Protein AF-A0A843L339-F1 (afdb_monomer_lite)

pLDDT: mean 87.57, std 15.65, range [50.31, 98.69]

Foldseek 3Di:
DCLVLQPPPPRHPNVLVVLVVLLVVLQVQLVVLVVCCVVVNDPNVSNVVSVVVSVVSCVVSVVRVVVNVD

Sequence (70 aa):
MLENITYFQILGKPLTMYIGIITLVLLIIAAITAYLGKRGEISLKWHTRFGISSLVGALIHGILSMLTYF

Radius of gyration: 15.34 Å; chains: 1; bounding box: 31×16×46 Å

Structure (mmCIF, N/CA/C/O backbone):
data_AF-A0A843L339-F1
#
_entry.id   AF-A0A843L339-F1
#
loop_
_atom_site.group_PDB
_atom_site.id
_atom_site.type_symbol
_atom_site.label_atom_id
_atom_site.label_alt_id
_atom_site.label_comp_id
_atom_site.label_asym_id
_atom_site.label_entity_id
_atom_site.label_seq_id
_atom_site.pdbx_PDB_ins_code
_atom_site.Cartn_x
_atom_site.Cartn_y
_atom_site.Cartn_z
_atom_site.occupancy
_atom_site.B_iso_or_equiv
_atom_site.auth_seq_id
_atom_site.auth_comp_id
_atom_site.auth_asym_id
_atom_site.auth_atom_id
_atom_site.pdbx_PDB_model_num
ATOM 1 N N . MET A 1 1 ? -14.401 -1.251 26.330 1.00 51.78 1 MET A N 1
ATOM 2 C CA . MET A 1 1 ? -14.542 0.206 26.043 1.00 51.78 1 MET A CA 1
ATOM 3 C C . MET A 1 1 ? -14.326 0.552 24.565 1.00 51.78 1 MET A C 1
ATOM 5 O O . MET A 1 1 ? -14.998 1.454 24.084 1.00 51.78 1 MET A O 1
ATOM 9 N N . LEU A 1 2 ? -13.447 -0.158 23.837 1.00 53.41 2 LEU A N 1
ATOM 10 C CA . LEU A 1 2 ? -13.260 0.005 22.382 1.00 53.41 2 LEU A CA 1
ATOM 11 C C . LEU A 1 2 ? -14.400 -0.598 21.536 1.00 53.41 2 LEU A C 1
ATOM 13 O O . LEU A 1 2 ? -14.634 -0.128 20.427 1.00 53.41 2 LEU A O 1
ATOM 17 N N . GLU A 1 3 ? -15.163 -1.553 22.078 1.00 52.59 3 GLU A N 1
ATOM 18 C CA . GLU A 1 3 ? -16.330 -2.162 21.413 1.00 52.59 3 GLU A CA 1
ATOM 19 C C . GLU A 1 3 ? -17.355 -1.131 20.910 1.00 52.59 3 GLU A C 1
ATOM 21 O O . GLU A 1 3 ? -17.915 -1.288 19.826 1.00 52.59 3 GLU A O 1
ATOM 26 N N . ASN A 1 4 ? -17.542 -0.016 21.625 1.00 53.38 4 ASN A N 1
ATOM 27 C CA . ASN A 1 4 ? -18.489 1.034 21.233 1.00 53.38 4 ASN A CA 1
ATOM 28 C C . ASN A 1 4 ? -18.072 1.786 19.957 1.00 53.38 4 ASN A C 1
ATOM 30 O O . ASN A 1 4 ? -18.931 2.345 19.279 1.00 53.38 4 ASN A O 1
ATOM 34 N N . ILE A 1 5 ? -16.783 1.780 19.591 1.00 58.19 5 ILE A N 1
ATOM 35 C CA . ILE A 1 5 ? -16.282 2.428 18.364 1.00 58.19 5 ILE A CA 1
ATOM 36 C C . ILE A 1 5 ? -16.807 1.686 17.123 1.00 58.19 5 ILE A C 1
ATOM 38 O O . ILE A 1 5 ? -17.103 2.307 16.101 1.00 58.19 5 ILE A O 1
ATOM 42 N N . THR A 1 6 ? -17.025 0.370 17.240 1.00 50.31 6 THR A N 1
ATOM 43 C CA . THR A 1 6 ? -17.492 -0.494 16.143 1.00 50.31 6 THR A CA 1
ATOM 44 C C . THR A 1 6 ? -18.949 -0.248 15.722 1.00 50.31 6 THR A C 1
ATOM 46 O O . THR A 1 6 ? -19.345 -0.641 14.620 1.00 50.31 6 THR A O 1
ATOM 49 N N . TYR A 1 7 ? -19.719 0.461 16.556 1.00 57.06 7 TYR A N 1
ATOM 50 C CA . TYR A 1 7 ? -21.117 0.830 16.312 1.00 57.06 7 TYR A CA 1
ATOM 51 C C . TYR A 1 7 ? -21.302 2.279 15.847 1.00 57.06 7 TYR A C 1
ATOM 53 O O . TYR A 1 7 ? -22.417 2.668 15.495 1.00 57.06 7 TYR A O 1
ATOM 61 N N . PHE A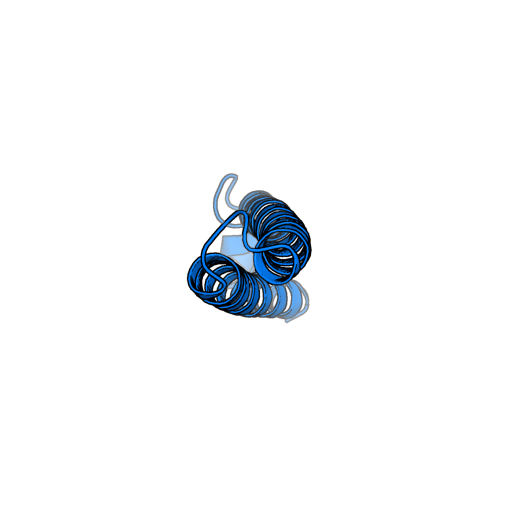 1 8 ? -20.236 3.087 15.796 1.00 59.38 8 PHE A N 1
ATOM 62 C CA . PHE A 1 8 ? -20.336 4.395 15.154 1.00 59.38 8 PHE A CA 1
ATOM 63 C C . PHE A 1 8 ? -20.608 4.198 13.665 1.00 59.38 8 PHE A C 1
ATOM 65 O O . PHE A 1 8 ? -19.894 3.458 12.985 1.00 59.38 8 PHE A O 1
ATOM 72 N N . GLN A 1 9 ? -21.600 4.928 13.147 1.00 57.84 9 GLN A N 1
ATOM 73 C CA . GLN A 1 9 ? -22.008 4.893 11.736 1.00 57.84 9 GLN A CA 1
ATOM 74 C C . GLN A 1 9 ? -20.866 5.175 10.748 1.00 57.84 9 GLN A C 1
ATOM 76 O O . GLN A 1 9 ? -21.007 4.911 9.558 1.00 57.84 9 GLN A O 1
ATOM 81 N N . ILE A 1 10 ? -19.741 5.705 11.231 1.00 60.53 10 ILE A N 1
ATOM 82 C CA . ILE A 1 10 ? -18.563 6.003 10.423 1.00 60.53 10 ILE A CA 1
ATOM 83 C C . ILE A 1 10 ? -17.377 5.136 10.843 1.00 60.53 10 ILE A C 1
ATOM 85 O O . ILE A 1 10 ? -16.811 4.487 9.979 1.00 60.53 10 ILE A O 1
ATOM 89 N N . LEU A 1 11 ? -17.016 5.088 12.133 1.00 58.72 11 LEU A N 1
ATOM 90 C CA . LEU A 1 11 ? -15.734 4.540 12.619 1.00 58.72 11 LEU A CA 1
ATOM 91 C C . LEU A 1 11 ? -15.709 3.019 12.859 1.00 58.72 11 LEU A C 1
ATOM 93 O O . LEU A 1 11 ? -14.652 2.474 13.168 1.00 58.72 11 LEU A O 1
ATOM 97 N N . GLY A 1 12 ? -16.846 2.338 12.715 1.00 64.56 12 GLY A N 1
ATOM 98 C CA . GLY A 1 12 ? -16.971 0.911 12.992 1.00 64.56 12 GLY A CA 1
ATOM 99 C C . GLY A 1 12 ? -16.910 0.002 11.767 1.00 64.56 12 GLY A C 1
ATOM 100 O O . GLY A 1 12 ? -16.011 0.121 10.936 1.00 64.56 12 GLY A O 1
ATOM 101 N N . LYS A 1 13 ? -17.897 -0.897 11.619 1.00 66.31 13 LYS A N 1
ATOM 102 C CA . LYS A 1 13 ? -18.033 -1.761 10.422 1.00 66.31 13 LYS A CA 1
ATOM 103 C C . LYS A 1 13 ? -17.897 -0.997 9.089 1.00 66.31 13 LYS A C 1
ATOM 105 O O . LYS A 1 13 ? -17.231 -1.522 8.195 1.00 66.31 13 LYS A O 1
ATOM 110 N N . PRO A 1 14 ? -18.451 0.226 8.939 1.00 78.62 14 PRO A N 1
ATOM 111 C CA . PRO A 1 14 ? -18.291 1.005 7.714 1.00 78.62 14 PRO A CA 1
ATOM 112 C C . PRO A 1 14 ? -16.833 1.395 7.448 1.00 78.62 14 PRO A C 1
ATOM 114 O O . PRO A 1 14 ? -16.358 1.182 6.336 1.00 78.62 14 PRO A O 1
ATOM 117 N N . LEU A 1 15 ? -16.088 1.872 8.455 1.00 83.81 15 LEU A N 1
ATOM 118 C CA . LEU A 1 15 ? -14.669 2.214 8.301 1.00 83.81 15 LEU A CA 1
ATOM 119 C C . LEU A 1 15 ? -13.840 0.996 7.900 1.00 83.81 15 LEU A C 1
ATOM 121 O O . LEU A 1 15 ? -13.076 1.069 6.940 1.00 83.81 15 LEU A O 1
ATOM 125 N N . THR A 1 16 ? -14.010 -0.130 8.597 1.00 88.50 16 THR A N 1
ATOM 126 C CA . THR A 1 16 ? -13.280 -1.367 8.290 1.00 88.50 16 THR A CA 1
ATOM 127 C C . THR A 1 16 ? -13.549 -1.824 6.856 1.00 88.50 16 THR A C 1
ATOM 129 O O . THR A 1 16 ? -12.609 -2.199 6.151 1.00 88.50 16 THR A O 1
ATOM 132 N N . MET A 1 17 ? -14.803 -1.730 6.396 1.00 88.8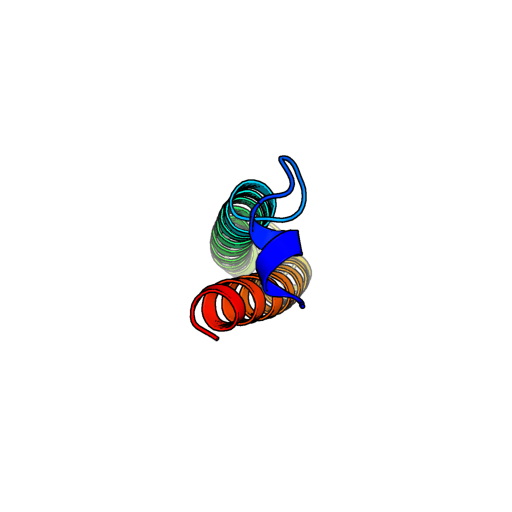1 17 MET A N 1
ATOM 133 C CA . MET A 1 17 ? -15.186 -2.033 5.017 1.00 88.81 17 MET A CA 1
ATOM 134 C C . MET A 1 17 ? -14.546 -1.061 4.018 1.00 88.81 17 MET A C 1
ATOM 136 O O . MET A 1 17 ? -13.941 -1.509 3.047 1.00 88.81 17 MET A O 1
ATOM 140 N N . TYR A 1 18 ? -14.625 0.253 4.254 1.00 91.00 18 TYR A N 1
ATOM 141 C CA . TYR A 1 18 ? -14.038 1.254 3.360 1.00 91.00 18 TYR A CA 1
ATOM 142 C C . TYR A 1 18 ? -12.518 1.112 3.255 1.00 91.00 18 TYR A C 1
ATOM 144 O O . TYR A 1 18 ? -11.985 1.134 2.147 1.00 91.00 18 TYR A O 1
ATOM 152 N N . ILE A 1 19 ? -11.819 0.891 4.373 1.00 94.19 19 ILE A N 1
ATOM 153 C CA . ILE A 1 19 ? -10.372 0.636 4.364 1.00 94.19 19 ILE A CA 1
ATOM 154 C C . ILE A 1 19 ? -10.069 -0.658 3.604 1.00 94.19 19 ILE A C 1
ATOM 156 O O . ILE A 1 19 ? -9.125 -0.682 2.815 1.00 94.19 19 ILE A O 1
ATOM 160 N N . GLY A 1 20 ? -10.879 -1.708 3.772 1.00 95.62 20 GLY A N 1
ATOM 161 C CA . GLY A 1 20 ? -10.742 -2.954 3.014 1.00 95.62 20 GLY A CA 1
ATOM 162 C C . GLY A 1 20 ? -10.876 -2.743 1.502 1.00 95.62 20 GLY A C 1
ATOM 163 O O . GLY A 1 20 ? -10.009 -3.169 0.742 1.00 95.62 20 GLY A O 1
ATOM 164 N N . ILE A 1 21 ? -11.908 -2.014 1.062 1.00 96.44 21 ILE A N 1
ATOM 165 C CA . ILE A 1 21 ? -12.135 -1.690 -0.356 1.00 96.44 21 ILE A CA 1
ATOM 166 C C . ILE A 1 21 ? -10.975 -0.859 -0.916 1.00 96.44 21 ILE A C 1
ATOM 168 O O . ILE A 1 21 ? -10.428 -1.202 -1.962 1.00 96.44 21 ILE A O 1
ATOM 172 N N . ILE A 1 22 ? -10.559 0.202 -0.217 1.00 97.38 22 ILE A N 1
ATOM 173 C CA . ILE A 1 22 ? -9.437 1.054 -0.642 1.00 97.38 22 ILE A CA 1
ATOM 174 C C . ILE A 1 22 ? -8.153 0.228 -0.749 1.00 97.38 22 ILE A C 1
ATOM 176 O O . ILE A 1 22 ? -7.428 0.338 -1.736 1.00 97.38 22 ILE A O 1
ATOM 180 N N . THR A 1 23 ? -7.892 -0.635 0.232 1.00 98.12 23 THR A N 1
ATOM 181 C CA . THR A 1 23 ? -6.728 -1.528 0.240 1.00 98.12 23 THR A CA 1
ATOM 182 C C . THR A 1 23 ? -6.740 -2.467 -0.962 1.00 98.12 23 THR A C 1
ATOM 184 O O . THR A 1 23 ? -5.726 -2.596 -1.645 1.00 98.12 23 THR A O 1
ATOM 187 N N . LEU A 1 24 ? -7.886 -3.078 -1.269 1.00 98.12 24 LEU A N 1
ATOM 188 C CA . LEU A 1 24 ? -8.032 -3.960 -2.424 1.00 98.12 24 LEU A CA 1
ATOM 189 C C . LEU A 1 24 ? -7.795 -3.212 -3.743 1.00 98.12 24 LEU A C 1
ATOM 191 O O . LEU A 1 24 ? -7.084 -3.709 -4.614 1.00 98.12 24 LEU A O 1
ATOM 195 N N . VAL A 1 25 ? -8.336 -1.999 -3.882 1.00 98.50 25 VAL A N 1
ATOM 196 C CA . VAL A 1 25 ? -8.109 -1.155 -5.064 1.00 98.50 25 VAL A CA 1
ATOM 197 C C . VAL A 1 25 ? -6.626 -0.802 -5.205 1.00 98.50 25 VAL A C 1
ATOM 199 O O . VAL A 1 25 ? -6.070 -0.940 -6.294 1.00 98.50 25 VAL A O 1
ATOM 202 N N . LEU A 1 26 ? -5.956 -0.410 -4.117 1.00 98.31 26 LEU A N 1
ATOM 203 C CA . LEU A 1 26 ? -4.517 -0.128 -4.124 1.00 98.31 26 LEU A CA 1
ATOM 204 C C . LEU A 1 26 ? -3.698 -1.357 -4.530 1.00 98.31 26 LEU A C 1
ATOM 206 O O . LEU A 1 26 ? -2.754 -1.218 -5.308 1.00 98.31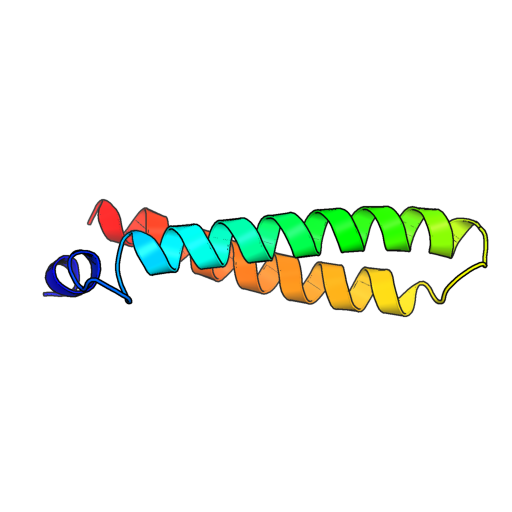 26 LEU A O 1
ATOM 210 N N . LEU A 1 27 ? -4.072 -2.551 -4.064 1.00 98.44 27 LEU A N 1
ATOM 211 C CA . LEU A 1 27 ? -3.417 -3.803 -4.440 1.00 98.44 27 LEU A CA 1
ATOM 212 C C . LEU A 1 27 ? -3.572 -4.101 -5.938 1.00 98.44 27 LEU A C 1
ATOM 214 O O . LEU A 1 27 ? -2.594 -4.445 -6.604 1.00 98.44 27 LEU A O 1
ATOM 218 N N . ILE A 1 28 ? -4.778 -3.926 -6.486 1.00 98.69 28 ILE A N 1
ATOM 219 C CA . ILE A 1 28 ? -5.044 -4.099 -7.921 1.00 98.69 28 ILE A CA 1
ATOM 220 C C . ILE A 1 28 ? -4.208 -3.105 -8.735 1.00 98.69 28 ILE A C 1
ATOM 222 O O . ILE A 1 28 ? -3.545 -3.495 -9.696 1.00 98.69 28 ILE A O 1
ATOM 226 N N . ILE A 1 29 ? -4.164 -1.834 -8.326 1.00 98.25 29 ILE A N 1
ATOM 227 C CA . ILE A 1 29 ? -3.333 -0.816 -8.980 1.00 98.25 29 ILE A CA 1
ATOM 228 C C . ILE A 1 29 ? -1.845 -1.180 -8.872 1.00 98.25 29 ILE A C 1
ATOM 230 O O . ILE A 1 29 ? -1.109 -1.043 -9.850 1.00 98.25 29 ILE A O 1
ATOM 234 N N . ALA A 1 30 ? -1.380 -1.691 -7.730 1.00 98.31 30 ALA A N 1
ATOM 235 C CA . ALA A 1 30 ? -0.006 -2.163 -7.568 1.00 98.31 30 ALA A CA 1
ATO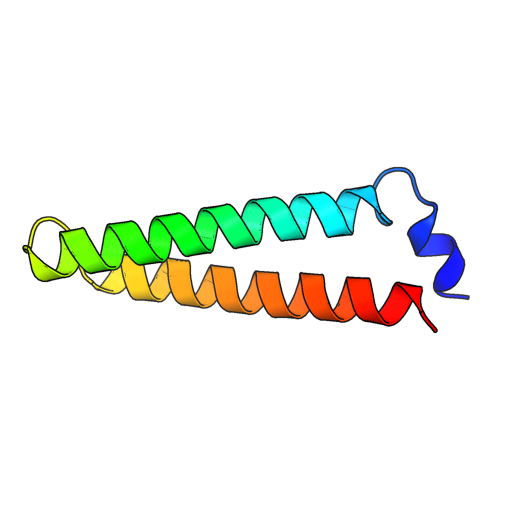M 236 C C . ALA A 1 30 ? 0.318 -3.313 -8.542 1.00 98.31 30 ALA A C 1
ATOM 238 O O . ALA A 1 30 ? 1.403 -3.328 -9.126 1.00 98.31 30 ALA A O 1
ATOM 239 N N . ALA A 1 31 ? -0.615 -4.240 -8.776 1.00 98.31 31 ALA A N 1
ATOM 240 C CA . ALA A 1 31 ? -0.449 -5.325 -9.743 1.00 98.31 31 ALA A CA 1
ATOM 241 C C . ALA A 1 31 ? -0.413 -4.812 -11.195 1.00 98.31 31 ALA A C 1
ATOM 243 O O . ALA A 1 31 ? 0.488 -5.173 -11.957 1.00 98.31 31 ALA A O 1
ATOM 244 N N . ILE A 1 32 ? -1.336 -3.916 -11.563 1.00 98.31 32 ILE A N 1
ATOM 245 C CA . ILE A 1 32 ? -1.366 -3.275 -12.888 1.00 98.31 32 ILE A CA 1
ATOM 246 C C . ILE A 1 32 ? -0.058 -2.519 -13.129 1.00 98.31 32 ILE A C 1
ATOM 248 O O . ILE A 1 32 ? 0.585 -2.682 -14.164 1.00 98.31 32 ILE A O 1
ATOM 252 N N . THR A 1 33 ? 0.380 -1.726 -12.152 1.00 98.06 33 THR A N 1
ATOM 253 C CA . THR A 1 33 ? 1.604 -0.933 -12.280 1.00 98.06 33 THR A CA 1
ATOM 254 C C . THR A 1 33 ? 2.872 -1.785 -12.319 1.00 98.06 33 THR A C 1
ATOM 256 O O . THR A 1 33 ? 3.827 -1.404 -12.994 1.00 98.06 33 THR A O 1
ATOM 259 N N . ALA A 1 34 ? 2.894 -2.965 -11.691 1.00 98.19 34 ALA A N 1
ATOM 260 C CA . ALA A 1 34 ? 3.979 -3.928 -11.878 1.00 98.19 34 ALA A CA 1
ATOM 261 C C . ALA A 1 34 ? 4.032 -4.457 -13.317 1.00 98.19 34 ALA A C 1
ATOM 263 O O . ALA A 1 34 ? 5.111 -4.529 -13.905 1.00 98.19 34 ALA A O 1
ATOM 264 N N . TYR A 1 35 ? 2.878 -4.816 -13.889 1.00 98.25 35 TYR A N 1
ATOM 265 C CA . TYR A 1 35 ? 2.787 -5.308 -15.264 1.00 98.25 35 TYR A CA 1
ATOM 266 C C . TYR A 1 35 ? 3.237 -4.248 -16.278 1.00 98.25 35 TYR A C 1
ATOM 268 O O . TYR A 1 35 ? 4.128 -4.505 -17.088 1.00 98.25 35 TYR A O 1
ATOM 276 N N . LEU A 1 36 ? 2.689 -3.035 -16.185 1.00 98.12 36 LEU A N 1
ATOM 277 C CA . LEU A 1 36 ? 3.055 -1.918 -17.061 1.00 98.12 36 LEU A CA 1
ATOM 278 C C . LEU A 1 36 ? 4.507 -1.467 -16.840 1.00 98.12 36 LEU A C 1
ATOM 280 O O . LEU A 1 36 ? 5.209 -1.133 -17.793 1.00 98.12 36 LEU A O 1
ATOM 284 N N . GLY A 1 37 ? 4.993 -1.521 -15.596 1.00 97.94 37 GLY A N 1
ATOM 285 C CA . GLY A 1 37 ? 6.376 -1.199 -15.254 1.00 97.94 37 GLY A CA 1
ATOM 286 C C . GLY A 1 37 ? 7.387 -2.167 -15.865 1.00 97.94 37 GLY A C 1
ATOM 287 O O . GLY A 1 37 ? 8.416 -1.735 -16.376 1.00 97.94 37 GLY A O 1
ATOM 288 N N . LYS A 1 38 ? 7.072 -3.469 -15.905 1.00 96.69 38 LYS A N 1
ATOM 289 C CA . LYS A 1 38 ? 7.888 -4.474 -16.611 1.00 96.69 38 LYS A CA 1
ATOM 290 C C . LYS A 1 38 ? 7.931 -4.251 -18.127 1.00 96.69 38 LYS A C 1
ATOM 292 O O . LYS A 1 38 ? 8.904 -4.643 -18.758 1.00 96.69 38 LYS A O 1
ATOM 297 N N . ARG A 1 39 ? 6.903 -3.616 -18.699 1.00 96.62 39 ARG A N 1
ATOM 298 C CA . ARG A 1 39 ? 6.840 -3.233 -20.121 1.00 96.62 39 ARG A CA 1
ATOM 299 C C . ARG A 1 39 ? 7.513 -1.889 -20.422 1.00 96.62 39 ARG A C 1
ATOM 301 O O . ARG A 1 39 ? 7.601 -1.512 -21.583 1.00 96.62 39 ARG A O 1
ATOM 308 N N . GLY A 1 40 ? 7.981 -1.171 -19.398 1.00 96.75 40 GLY A N 1
ATOM 309 C CA . GLY A 1 40 ? 8.604 0.147 -19.543 1.00 96.75 40 GLY A CA 1
ATOM 310 C C . GLY A 1 40 ? 7.620 1.296 -19.786 1.00 96.75 40 GLY A C 1
ATOM 311 O O . GLY A 1 40 ? 8.057 2.417 -20.023 1.00 96.75 40 GLY A O 1
ATOM 312 N N . GLU A 1 41 ? 6.308 1.054 -19.702 1.00 97.50 41 GLU A N 1
ATOM 313 C CA . GLU A 1 41 ? 5.278 2.076 -19.952 1.00 97.50 41 GLU A CA 1
ATOM 314 C C . GLU A 1 41 ? 5.145 3.068 -18.791 1.00 97.50 41 GLU A C 1
ATOM 316 O O . GLU A 1 41 ? 4.778 4.225 -18.982 1.00 97.50 41 GLU A O 1
ATOM 321 N N . ILE A 1 42 ? 5.469 2.626 -17.574 1.00 96.69 42 ILE A N 1
ATOM 322 C CA . ILE A 1 42 ? 5.496 3.468 -16.379 1.00 96.69 42 ILE A CA 1
ATOM 323 C C . ILE A 1 42 ? 6.708 3.136 -15.506 1.00 96.69 42 ILE A C 1
ATOM 325 O O . ILE A 1 42 ? 7.284 2.054 -15.578 1.00 96.69 42 ILE A O 1
ATOM 329 N N . SER A 1 43 ? 7.076 4.048 -14.605 1.00 97.19 43 SER A N 1
ATOM 330 C CA . SER A 1 43 ? 8.128 3.766 -13.626 1.00 97.19 43 SER A CA 1
ATOM 331 C C . SER A 1 43 ? 7.679 2.718 -12.600 1.00 97.19 43 SER A C 1
ATOM 333 O O . SER A 1 43 ? 6.654 2.894 -11.941 1.00 97.19 43 SER A O 1
ATOM 335 N N . LEU A 1 44 ? 8.517 1.701 -12.361 1.00 96.31 44 LEU A N 1
ATOM 336 C CA . LEU A 1 44 ? 8.358 0.714 -11.277 1.00 96.31 44 LEU A CA 1
ATOM 337 C C . LEU A 1 44 ? 8.223 1.347 -9.878 1.00 96.31 44 LEU A C 1
ATOM 339 O O . LEU A 1 44 ? 7.679 0.720 -8.972 1.00 96.31 44 LEU A O 1
ATOM 343 N N . LYS A 1 45 ? 8.622 2.617 -9.705 1.00 97.56 45 LYS A N 1
ATOM 344 C CA . LYS A 1 45 ? 8.377 3.386 -8.473 1.00 97.56 45 LYS A CA 1
ATOM 345 C C . LYS A 1 45 ? 6.887 3.463 -8.121 1.00 97.56 45 LYS A C 1
ATOM 347 O O . LYS A 1 45 ? 6.557 3.522 -6.939 1.00 97.56 45 LYS A O 1
ATOM 352 N N . TRP A 1 46 ? 5.990 3.462 -9.111 1.00 96.81 46 TRP A N 1
ATOM 353 C CA . TRP A 1 46 ? 4.544 3.472 -8.871 1.00 96.81 46 TRP A CA 1
ATOM 354 C C . TRP A 1 46 ? 4.058 2.167 -8.247 1.00 96.81 46 TRP A C 1
ATOM 356 O O . TRP A 1 46 ? 3.327 2.229 -7.264 1.00 96.81 46 TRP A O 1
ATOM 366 N N . HIS A 1 47 ? 4.540 1.014 -8.725 1.00 97.31 47 HIS A N 1
ATOM 367 C CA . HIS A 1 47 ? 4.267 -0.275 -8.084 1.00 97.31 47 HIS A CA 1
ATOM 368 C C . HIS A 1 47 ? 4.686 -0.257 -6.613 1.00 97.31 47 HIS A C 1
ATOM 370 O O . HIS A 1 47 ? 3.886 -0.589 -5.744 1.00 97.31 47 HIS A O 1
ATOM 376 N N . THR A 1 48 ? 5.905 0.208 -6.322 1.00 97.88 48 THR A N 1
ATOM 377 C CA . THR A 1 48 ? 6.398 0.294 -4.942 1.00 97.88 48 THR A CA 1
ATOM 378 C C . THR A 1 48 ? 5.540 1.222 -4.081 1.00 97.88 48 THR A C 1
ATOM 380 O O . THR A 1 48 ? 5.190 0.856 -2.964 1.00 97.88 48 THR A O 1
ATOM 383 N N . ARG A 1 49 ? 5.147 2.398 -4.590 1.00 98.00 49 ARG A N 1
ATOM 384 C CA . ARG A 1 49 ? 4.280 3.342 -3.863 1.00 98.00 49 ARG A CA 1
ATOM 385 C C . ARG A 1 49 ? 2.917 2.731 -3.539 1.00 98.00 49 ARG A C 1
ATOM 387 O O . ARG A 1 49 ? 2.534 2.711 -2.375 1.00 98.00 49 ARG A O 1
ATOM 394 N N . PHE A 1 50 ? 2.218 2.196 -4.542 1.00 98.25 50 PHE A N 1
ATOM 395 C CA .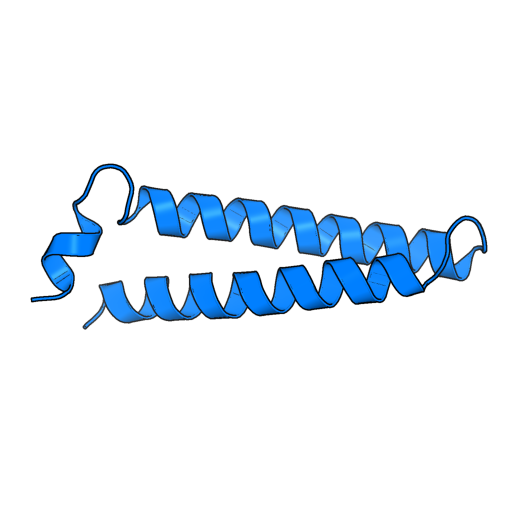 PHE A 1 50 ? 0.901 1.585 -4.344 1.00 98.25 50 PHE A CA 1
ATOM 396 C C . PHE A 1 50 ? 0.973 0.320 -3.483 1.00 98.25 50 PHE A C 1
ATOM 398 O O . PHE A 1 50 ? 0.107 0.114 -2.638 1.00 98.25 50 PHE A O 1
ATOM 405 N N . GLY A 1 51 ? 2.031 -0.481 -3.632 1.00 98.25 51 GLY A N 1
ATOM 406 C CA . GLY A 1 51 ? 2.286 -1.653 -2.799 1.00 98.25 51 GLY A CA 1
ATOM 407 C C . GLY A 1 51 ? 2.474 -1.292 -1.325 1.00 98.25 51 GLY A C 1
ATOM 408 O O . GLY A 1 51 ? 1.831 -1.894 -0.469 1.00 98.25 51 GLY A O 1
ATOM 409 N N . ILE A 1 52 ? 3.280 -0.268 -1.017 1.00 98.50 52 ILE A N 1
ATOM 410 C CA . ILE A 1 52 ? 3.463 0.218 0.361 1.00 98.50 52 ILE A CA 1
ATOM 411 C C . ILE A 1 52 ? 2.142 0.754 0.925 1.00 98.50 52 ILE A C 1
ATOM 413 O O . ILE A 1 52 ? 1.765 0.389 2.037 1.00 98.50 52 ILE A O 1
ATOM 417 N N . SER A 1 53 ? 1.405 1.574 0.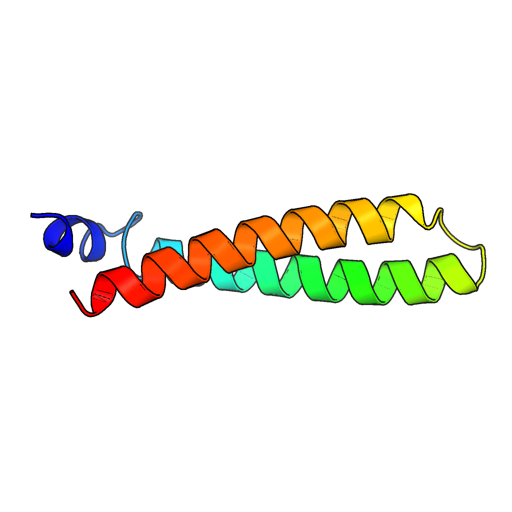168 1.00 98.06 53 SER A N 1
ATOM 418 C CA . SER A 1 53 ? 0.104 2.091 0.613 1.00 98.06 53 SER A CA 1
ATOM 419 C C . SER A 1 53 ? -0.909 0.971 0.871 1.00 98.06 53 SER A C 1
ATOM 421 O O . SER A 1 53 ? -1.611 1.006 1.880 1.00 98.06 53 SER A O 1
ATOM 423 N N . SER A 1 54 ? -0.955 -0.046 0.004 1.00 98.31 54 SER A N 1
ATOM 424 C CA . SER A 1 54 ? -1.798 -1.229 0.195 1.00 98.31 54 SER A CA 1
ATOM 425 C C . SER A 1 54 ? -1.388 -2.026 1.432 1.00 98.31 54 SER A C 1
ATOM 427 O O . SER A 1 54 ? -2.261 -2.481 2.162 1.00 98.31 54 SER A O 1
ATOM 429 N N . LEU A 1 55 ? -0.090 -2.197 1.690 1.00 98.38 55 LEU A N 1
ATOM 430 C CA . LEU A 1 55 ? 0.389 -2.922 2.867 1.00 98.38 55 LEU A CA 1
ATOM 431 C C . LEU A 1 55 ? -0.031 -2.215 4.160 1.00 98.38 55 LEU A C 1
ATOM 433 O O . LEU A 1 55 ? -0.562 -2.854 5.066 1.00 98.38 55 LEU A O 1
ATOM 437 N N . VAL A 1 56 ? 0.149 -0.894 4.227 1.00 98.25 56 VAL A N 1
ATOM 438 C CA . VAL A 1 56 ? -0.290 -0.089 5.377 1.00 98.25 56 VAL A CA 1
ATOM 439 C C . VAL A 1 56 ? -1.805 -0.203 5.570 1.00 98.25 56 VAL A C 1
ATOM 441 O O . VAL A 1 56 ? -2.259 -0.457 6.684 1.00 98.25 56 VAL A O 1
ATOM 444 N N . GLY A 1 57 ? -2.587 -0.086 4.492 1.00 97.25 57 GLY A N 1
ATOM 445 C CA . GLY A 1 57 ? -4.041 -0.256 4.538 1.00 97.25 57 GLY A CA 1
ATOM 446 C C . GLY A 1 57 ? -4.470 -1.640 5.033 1.00 97.25 57 GLY A C 1
ATOM 447 O O . GLY A 1 57 ? -5.347 -1.736 5.889 1.00 97.25 57 GLY A O 1
ATOM 448 N N . ALA A 1 58 ? -3.802 -2.704 4.577 1.00 97.88 58 ALA A N 1
ATOM 449 C CA . ALA A 1 58 ? -4.076 -4.079 4.991 1.00 97.88 58 ALA A CA 1
ATOM 450 C C . ALA A 1 58 ? -3.795 -4.308 6.479 1.00 97.88 58 ALA A C 1
ATOM 452 O O . ALA A 1 58 ? -4.592 -4.960 7.154 1.00 97.88 58 ALA A O 1
ATOM 453 N N . LEU A 1 59 ? -2.704 -3.741 7.006 1.00 97.75 59 LEU A N 1
ATOM 454 C CA . LEU A 1 59 ? -2.395 -3.802 8.435 1.00 97.75 59 LEU A CA 1
ATOM 455 C C . LEU A 1 59 ? -3.482 -3.107 9.260 1.00 97.75 59 LEU A C 1
ATOM 457 O O . LEU A 1 59 ? -3.978 -3.687 10.222 1.00 97.75 59 LEU A O 1
ATOM 461 N N . ILE A 1 60 ? -3.907 -1.907 8.855 1.00 94.62 60 ILE A N 1
ATOM 462 C CA . ILE A 1 60 ? -4.977 -1.174 9.545 1.00 94.62 60 ILE A CA 1
ATOM 463 C C . ILE A 1 60 ? -6.299 -1.952 9.473 1.00 94.62 60 ILE A C 1
ATOM 465 O O . ILE A 1 60 ? -6.940 -2.161 10.500 1.00 94.62 60 ILE A O 1
ATOM 469 N N . HIS A 1 61 ? -6.696 -2.424 8.287 1.00 94.00 61 HIS A N 1
ATOM 470 C CA . HIS A 1 61 ? -7.915 -3.215 8.088 1.00 94.00 61 HIS A CA 1
ATOM 471 C C . HIS A 1 61 ? -7.913 -4.506 8.921 1.00 94.00 61 HIS A C 1
ATOM 473 O O . HIS A 1 61 ? -8.918 -4.835 9.555 1.00 94.00 61 HIS A O 1
ATOM 479 N N . GLY A 1 62 ? -6.786 -5.222 8.943 1.00 93.06 62 GLY A N 1
ATOM 480 C CA . GLY A 1 62 ? -6.615 -6.456 9.705 1.00 93.06 62 GLY A CA 1
ATOM 481 C C . GLY A 1 62 ? -6.699 -6.222 11.210 1.00 93.06 62 GLY A C 1
ATOM 482 O O . GLY A 1 62 ? -7.457 -6.912 11.885 1.00 93.06 62 GLY A O 1
ATOM 483 N N . ILE A 1 63 ? -5.998 -5.205 11.725 1.00 92.62 63 ILE A N 1
ATOM 484 C CA . ILE A 1 63 ? -6.047 -4.833 13.147 1.00 92.62 63 ILE A CA 1
ATOM 485 C C . ILE A 1 63 ? -7.470 -4.437 13.546 1.00 92.62 63 ILE A C 1
ATOM 487 O O . ILE A 1 63 ? -7.992 -4.969 14.523 1.00 92.62 63 ILE A O 1
ATOM 491 N N . LEU A 1 64 ? -8.129 -3.563 12.777 1.00 87.38 64 LEU A N 1
ATOM 492 C CA . LEU A 1 64 ? -9.512 -3.159 13.052 1.00 87.38 64 LEU A CA 1
ATOM 493 C C . LEU A 1 64 ? -10.470 -4.351 13.045 1.00 87.38 64 LEU A C 1
ATOM 495 O O . LEU A 1 64 ? -11.356 -4.417 13.889 1.00 87.38 64 LEU A O 1
ATOM 499 N N . SER A 1 65 ? -10.284 -5.301 12.126 1.00 87.62 65 SER A N 1
ATOM 500 C CA . SER A 1 65 ? -11.099 -6.517 12.079 1.00 87.62 65 SER A CA 1
ATOM 501 C C . SER A 1 65 ? -10.848 -7.412 13.292 1.00 87.62 65 SER A C 1
ATOM 503 O O . SER A 1 65 ? -11.802 -7.881 13.901 1.00 87.62 65 SER A O 1
ATOM 505 N N . MET A 1 66 ? -9.593 -7.619 13.701 1.00 87.69 66 MET A N 1
ATOM 506 C CA . MET A 1 66 ? -9.269 -8.405 14.900 1.00 87.69 66 MET A CA 1
ATOM 507 C C . MET A 1 66 ? -9.857 -7.784 16.171 1.00 87.69 66 MET A C 1
ATOM 509 O O . MET A 1 66 ? -10.419 -8.503 16.989 1.00 87.69 66 MET A O 1
ATOM 513 N N . LEU A 1 67 ? -9.808 -6.455 16.300 1.00 85.00 67 LEU A N 1
ATOM 514 C CA . LEU A 1 67 ? -10.396 -5.720 17.424 1.00 85.00 67 LEU A CA 1
ATOM 515 C C . LEU A 1 67 ? -11.927 -5.837 17.513 1.00 85.00 67 LEU A C 1
ATOM 517 O O . LEU A 1 67 ? -12.488 -5.432 18.519 1.00 85.00 67 LEU A O 1
ATOM 521 N N . THR A 1 68 ? -12.620 -6.365 16.496 1.00 80.62 68 THR A N 1
ATOM 522 C CA . THR A 1 68 ? -14.068 -6.641 16.609 1.00 80.62 68 THR A CA 1
ATOM 523 C C . THR A 1 68 ? -14.386 -7.935 17.360 1.00 80.62 68 THR A C 1
ATOM 525 O O . THR A 1 68 ? -15.545 -8.158 17.700 1.00 80.62 68 THR A O 1
ATOM 528 N N . TYR A 1 69 ? -13.385 -8.784 17.610 1.00 78.00 69 TYR A N 1
ATOM 529 C CA . TYR A 1 69 ? -13.539 -10.066 18.305 1.00 78.00 69 TYR A CA 1
ATOM 530 C C . TYR A 1 69 ? -13.076 -10.036 19.773 1.00 78.00 69 TYR A C 1
ATOM 532 O O . TYR A 1 69 ? -13.218 -11.050 20.456 1.00 78.00 69 TYR A O 1
ATOM 540 N N . PHE A 1 70 ? -12.522 -8.912 20.242 1.00 70.69 70 PHE A N 1
ATOM 541 C CA . PHE A 1 70 ? -12.026 -8.691 21.608 1.00 70.69 70 PHE A CA 1
ATOM 542 C C . PHE A 1 70 ? -12.693 -7.467 22.231 1.00 70.69 70 PHE A C 1
ATOM 544 O O . PHE A 1 70 ? -12.813 -7.458 23.474 1.00 70.69 70 PHE A O 1
#

Secondary structure (DSSP, 8-state):
-GGGGGGSTTTTHHHHHHHHHHHHHHHHHHHHHHHHHHTTSS-THHHHHHHHHHHHHHHHHHHHHHTT--